Protein AF-X1C5G9-F1 (afdb_monomer_lite)

pLDDT: mean 77.94, std 16.46, range [38.28, 93.38]

Sequence (90 aa):
EDLLNPNKIDFIRRCTKKEDALEILDYLLKRNELNFQDYNALKNRLKEEGGLKKIIAECGGLKTPGYYERKFPRKINILNSDQSKNESLD

InterPro domains:
  IPR018662 Protein of unknown function DUF2095 [PF09868] (5-72)

Structure (mmCIF, N/CA/C/O backbone):
data_AF-X1C5G9-F1
#
_entry.id   AF-X1C5G9-F1
#
loop_
_atom_site.group_PDB
_atom_site.id
_atom_site.type_symbol
_atom_site.label_atom_id
_atom_site.label_alt_id
_atom_site.label_comp_id
_atom_site.label_asym_id
_atom_site.label_entity_id
_atom_site.label_seq_id
_atom_site.pdbx_PDB_ins_code
_atom_site.Cartn_x
_atom_site.Cartn_y
_atom_site.Cartn_z
_atom_site.occupancy
_atom_site.B_iso_or_equiv
_atom_site.auth_seq_id
_atom_site.auth_comp_id
_atom_site.auth_asym_id
_atom_site.auth_atom_id
_atom_site.pdbx_PDB_model_num
ATOM 1 N N . GLU A 1 1 ? 16.204 -13.100 -1.187 1.00 47.19 1 GLU A N 1
ATOM 2 C CA . GLU A 1 1 ? 15.124 -13.121 -0.176 1.00 47.19 1 GLU A CA 1
ATOM 3 C C . GLU A 1 1 ? 13.809 -12.474 -0.624 1.00 47.19 1 GLU A C 1
ATOM 5 O O . GLU A 1 1 ? 12.787 -13.121 -0.452 1.00 47.19 1 GLU A O 1
ATOM 10 N N . ASP A 1 2 ? 13.809 -11.304 -1.285 1.00 51.06 2 ASP A N 1
ATOM 11 C CA . ASP A 1 2 ? 12.600 -10.564 -1.752 1.00 51.06 2 ASP A CA 1
ATOM 12 C C . ASP A 1 2 ? 11.521 -11.354 -2.535 1.00 51.06 2 ASP A C 1
ATOM 14 O O . ASP A 1 2 ? 10.398 -10.873 -2.691 1.00 51.06 2 ASP A O 1
ATOM 18 N N . LEU A 1 3 ? 11.861 -12.501 -3.134 1.00 53.69 3 LEU A N 1
ATOM 19 C CA . LEU A 1 3 ? 10.941 -13.279 -3.973 1.00 53.69 3 LEU A CA 1
ATOM 20 C C . LEU A 1 3 ? 10.117 -14.293 -3.163 1.00 53.69 3 LEU A C 1
ATOM 22 O O . LEU A 1 3 ? 8.989 -14.583 -3.546 1.00 53.69 3 LEU A O 1
ATOM 26 N N . LEU A 1 4 ? 10.674 -14.830 -2.070 1.00 53.25 4 LEU A N 1
ATOM 27 C CA . LEU A 1 4 ? 10.011 -15.864 -1.266 1.00 53.25 4 LEU A CA 1
ATOM 28 C C . LEU A 1 4 ? 9.138 -15.269 -0.158 1.00 53.25 4 LEU A C 1
ATOM 30 O O . LEU A 1 4 ? 8.066 -15.798 0.101 1.00 53.25 4 LEU A O 1
ATOM 34 N N . ASN A 1 5 ? 9.575 -14.163 0.452 1.00 61.34 5 ASN A N 1
ATOM 35 C CA . ASN A 1 5 ? 8.860 -13.490 1.536 1.00 61.34 5 ASN A CA 1
ATOM 36 C C . ASN A 1 5 ? 8.738 -11.994 1.210 1.00 61.34 5 ASN A C 1
ATOM 38 O O . ASN A 1 5 ? 9.579 -11.207 1.654 1.00 61.34 5 ASN A O 1
ATOM 42 N N . PRO A 1 6 ? 7.752 -11.585 0.386 1.00 67.25 6 PRO A N 1
ATOM 43 C CA . PRO A 1 6 ? 7.528 -10.172 0.105 1.00 67.25 6 PRO A CA 1
ATOM 44 C C . PRO A 1 6 ? 7.228 -9.426 1.407 1.00 67.25 6 PRO A C 1
ATOM 46 O O . PRO A 1 6 ? 6.412 -9.864 2.218 1.00 67.25 6 PRO A O 1
ATOM 49 N N . ASN A 1 7 ? 7.885 -8.286 1.609 1.00 74.62 7 ASN A N 1
ATOM 50 C CA . ASN A 1 7 ? 7.663 -7.472 2.795 1.00 74.62 7 ASN A CA 1
ATOM 51 C C . ASN A 1 7 ? 6.315 -6.737 2.667 1.00 74.62 7 ASN A C 1
ATOM 53 O O . ASN A 1 7 ? 5.824 -6.502 1.562 1.00 74.62 7 ASN A O 1
ATOM 57 N N . LYS A 1 8 ? 5.731 -6.289 3.781 1.00 81.81 8 LYS A N 1
ATOM 58 C CA . LYS A 1 8 ? 4.473 -5.513 3.817 1.00 81.81 8 LYS A CA 1
ATOM 59 C C . LYS A 1 8 ? 4.451 -4.341 2.824 1.00 81.81 8 LYS A C 1
ATOM 61 O O . LYS A 1 8 ? 3.447 -4.058 2.177 1.00 81.81 8 LYS A O 1
ATOM 66 N N . ILE A 1 9 ? 5.608 -3.714 2.639 1.00 80.94 9 ILE A N 1
ATOM 67 C CA . ILE A 1 9 ? 5.835 -2.608 1.709 1.00 80.94 9 ILE A CA 1
ATOM 68 C C . ILE A 1 9 ? 5.767 -3.039 0.236 1.00 80.94 9 ILE A C 1
ATOM 70 O O . ILE A 1 9 ? 5.338 -2.254 -0.607 1.00 80.94 9 ILE A O 1
ATOM 74 N N . ASP A 1 10 ? 6.139 -4.273 -0.109 1.00 84.31 10 ASP A N 1
ATOM 75 C CA . ASP A 1 10 ? 6.093 -4.753 -1.495 1.00 84.31 10 ASP A CA 1
ATOM 76 C C . ASP A 1 10 ? 4.670 -4.838 -2.044 1.00 84.31 10 ASP A C 1
ATOM 78 O O . ASP A 1 10 ? 4.459 -4.602 -3.236 1.00 84.31 10 ASP A O 1
ATOM 82 N N . PHE A 1 11 ? 3.696 -5.109 -1.176 1.00 85.31 11 PHE A N 1
ATOM 83 C CA . PHE A 1 11 ? 2.280 -5.060 -1.523 1.00 85.31 11 PHE A CA 1
ATOM 84 C C . PHE A 1 11 ? 1.820 -3.619 -1.793 1.00 85.31 11 PHE A C 1
ATOM 86 O O . PHE A 1 11 ? 1.187 -3.348 -2.814 1.00 85.31 11 PHE A O 1
ATOM 93 N N . ILE A 1 12 ? 2.233 -2.664 -0.952 1.00 87.06 12 ILE A N 1
ATOM 94 C CA . ILE A 1 12 ? 1.932 -1.233 -1.140 1.00 87.06 12 ILE A CA 1
ATOM 95 C C . ILE A 1 12 ? 2.553 -0.710 -2.443 1.00 87.06 12 ILE A C 1
ATOM 97 O O . ILE A 1 12 ? 1.923 0.047 -3.176 1.00 87.06 12 ILE A O 1
ATOM 101 N N . ARG A 1 13 ? 3.757 -1.177 -2.798 1.00 87.94 13 ARG A N 1
ATOM 102 C CA . ARG A 1 13 ? 4.462 -0.826 -4.046 1.00 87.94 13 ARG A CA 1
ATOM 103 C C . ARG A 1 13 ? 3.797 -1.316 -5.332 1.00 87.94 13 ARG A C 1
ATOM 105 O O . ARG A 1 13 ? 4.303 -1.009 -6.413 1.00 87.94 13 ARG A O 1
ATOM 112 N N . ARG A 1 14 ? 2.705 -2.075 -5.237 1.00 85.06 14 ARG A N 1
ATOM 113 C CA . ARG A 1 14 ? 1.851 -2.468 -6.367 1.00 85.06 14 ARG A CA 1
ATOM 114 C C . ARG A 1 14 ? 0.538 -1.690 -6.427 1.00 85.06 14 ARG A C 1
ATOM 116 O O . ARG A 1 14 ? -0.156 -1.769 -7.435 1.00 85.06 14 ARG A O 1
ATOM 123 N N . CYS A 1 15 ? 0.200 -0.948 -5.379 1.00 88.88 15 CYS A N 1
ATOM 124 C CA . CYS A 1 15 ? -1.047 -0.205 -5.316 1.00 88.88 15 CYS A CA 1
ATOM 125 C C . CYS A 1 15 ? -0.960 1.054 -6.185 1.00 88.88 15 CYS A C 1
ATOM 127 O O . CYS A 1 15 ? 0.013 1.807 -6.126 1.00 88.88 15 CYS A O 1
ATOM 129 N N . THR A 1 16 ? -2.004 1.302 -6.973 1.00 86.06 16 THR A N 1
ATOM 130 C CA . THR A 1 16 ? -2.155 2.542 -7.751 1.00 86.06 16 THR A CA 1
ATOM 131 C C . THR A 1 16 ? -3.061 3.553 -7.060 1.00 86.06 16 THR A C 1
ATOM 133 O O . THR A 1 16 ? -2.949 4.752 -7.319 1.00 86.06 16 THR A O 1
ATOM 136 N N . LYS A 1 17 ? -3.947 3.080 -6.174 1.00 90.19 17 LYS A N 1
ATOM 137 C CA . LYS A 1 17 ? -4.886 3.903 -5.413 1.00 90.19 17 LYS A CA 1
ATOM 138 C C . LYS A 1 17 ? -4.594 3.823 -3.922 1.00 90.19 17 LYS A C 1
ATOM 140 O O . LYS A 1 17 ? -4.087 2.824 -3.413 1.00 90.19 17 LYS A O 1
ATOM 145 N N . LYS A 1 18 ? -4.936 4.901 -3.216 1.00 90.06 18 LYS A N 1
ATOM 146 C CA . LYS A 1 18 ? -4.819 4.974 -1.755 1.00 90.06 18 LYS A CA 1
ATOM 147 C C . LYS A 1 18 ? -5.756 3.983 -1.061 1.00 90.06 18 LYS A C 1
ATOM 149 O O . LYS A 1 18 ? -5.383 3.458 -0.019 1.00 90.06 18 LYS A O 1
ATOM 154 N N . GLU A 1 19 ? -6.940 3.732 -1.631 1.00 90.69 19 GLU A N 1
ATOM 155 C CA . GLU A 1 19 ? -7.916 2.802 -1.056 1.00 90.69 19 GLU A CA 1
ATOM 156 C C . GLU A 1 19 ? -7.351 1.377 -1.026 1.00 90.69 19 GLU A C 1
ATOM 158 O O . GLU A 1 19 ? -7.319 0.770 0.041 1.00 90.69 19 GLU A O 1
ATOM 163 N N . ASP A 1 20 ? -6.788 0.912 -2.147 1.00 91.75 20 ASP A N 1
ATOM 164 C CA . ASP A 1 20 ? -6.151 -0.407 -2.255 1.00 91.75 20 ASP A CA 1
ATOM 165 C C . ASP A 1 20 ? -5.032 -0.575 -1.211 1.00 91.75 20 ASP A C 1
ATOM 167 O O . ASP A 1 20 ? -4.942 -1.588 -0.520 1.00 91.75 20 ASP A O 1
ATOM 171 N N . ALA A 1 21 ? -4.190 0.454 -1.045 1.00 91.56 21 ALA A N 1
ATOM 172 C CA . ALA A 1 21 ? -3.105 0.427 -0.068 1.00 91.56 21 ALA A CA 1
ATOM 173 C C . ALA A 1 21 ? -3.621 0.338 1.379 1.00 91.56 21 ALA A C 1
ATOM 175 O O . ALA A 1 21 ? -3.012 -0.340 2.207 1.00 91.56 21 ALA A O 1
ATOM 176 N N . LEU A 1 22 ? -4.739 1.001 1.689 1.00 92.12 22 LEU A N 1
ATOM 177 C CA . LEU A 1 22 ? -5.372 0.925 3.005 1.00 92.12 22 LEU A CA 1
ATOM 178 C C . LEU A 1 22 ? -5.998 -0.451 3.260 1.00 92.12 22 LEU A C 1
ATOM 180 O O . LEU A 1 22 ? -5.845 -0.965 4.366 1.00 92.12 22 LEU A O 1
ATOM 184 N N . GLU A 1 23 ? -6.640 -1.062 2.262 1.00 93.38 23 GLU A N 1
ATOM 185 C CA . GLU A 1 23 ? -7.155 -2.436 2.362 1.00 93.38 23 GLU A CA 1
ATOM 186 C C . GLU A 1 23 ? -6.036 -3.444 2.627 1.00 93.38 23 GLU A C 1
ATOM 188 O O . GLU A 1 23 ? -6.163 -4.297 3.504 1.00 93.38 23 GLU A O 1
ATOM 193 N N . ILE A 1 24 ? -4.910 -3.313 1.922 1.00 91.88 24 ILE A N 1
ATOM 194 C CA . ILE A 1 24 ? -3.733 -4.165 2.126 1.00 91.88 24 ILE A CA 1
ATOM 195 C C . ILE A 1 24 ? -3.208 -4.016 3.558 1.00 91.88 24 ILE A C 1
ATOM 197 O O . ILE A 1 24 ? -2.932 -5.014 4.221 1.00 91.88 24 ILE A O 1
ATOM 201 N N . LEU A 1 25 ? -3.090 -2.785 4.066 1.00 91.31 25 LEU A N 1
ATOM 202 C CA . LEU A 1 25 ? -2.660 -2.552 5.447 1.00 91.31 25 LEU A CA 1
ATOM 203 C C . LEU A 1 25 ? -3.625 -3.161 6.469 1.00 91.31 25 LEU A C 1
ATOM 205 O O . LEU A 1 25 ? -3.173 -3.731 7.461 1.00 91.31 25 LEU A O 1
ATOM 209 N N . ASP A 1 26 ? -4.933 -3.051 6.233 1.00 92.62 26 ASP A N 1
ATOM 210 C CA . ASP A 1 26 ? -5.964 -3.629 7.097 1.00 92.62 26 ASP A CA 1
ATOM 211 C C . ASP A 1 26 ? -5.902 -5.164 7.101 1.00 92.62 26 ASP A C 1
ATOM 213 O O . ASP A 1 26 ? -5.950 -5.798 8.156 1.00 92.62 26 ASP A O 1
ATOM 217 N N . TYR A 1 27 ? -5.697 -5.765 5.927 1.00 92.81 27 TYR A N 1
ATOM 218 C CA . TYR A 1 27 ? -5.497 -7.203 5.768 1.00 92.81 27 TYR A CA 1
ATOM 219 C C . TYR A 1 27 ? -4.253 -7.705 6.518 1.00 92.81 27 TYR A C 1
ATOM 221 O O . TYR A 1 27 ? -4.322 -8.706 7.234 1.00 92.81 27 TYR A O 1
ATOM 229 N N . LEU A 1 28 ? -3.127 -6.996 6.408 1.00 91.06 28 LEU A N 1
ATOM 230 C CA . LEU A 1 28 ? -1.885 -7.353 7.102 1.00 91.06 28 LEU A CA 1
ATOM 231 C C . LEU A 1 28 ? -2.006 -7.195 8.624 1.00 91.06 28 LEU A C 1
ATOM 233 O O . LEU A 1 28 ? -1.493 -8.033 9.367 1.00 91.06 28 LEU A O 1
ATOM 237 N N . LEU A 1 29 ? -2.719 -6.164 9.092 1.00 92.06 29 LEU A N 1
ATOM 238 C CA . LEU A 1 29 ? -3.015 -5.970 10.513 1.00 92.06 29 LEU A CA 1
ATOM 239 C C . LEU A 1 29 ? -3.876 -7.119 11.058 1.00 92.06 29 LEU A C 1
ATOM 241 O O . LEU A 1 29 ? -3.543 -7.696 12.089 1.00 92.06 29 LEU A O 1
ATOM 245 N N . LYS A 1 30 ? -4.937 -7.512 10.338 1.00 92.88 30 LYS A N 1
ATOM 246 C CA . LYS A 1 30 ? -5.805 -8.647 10.708 1.00 92.88 30 LYS A CA 1
ATOM 247 C C . LYS A 1 30 ? -5.051 -9.973 10.807 1.00 92.88 30 LYS A C 1
ATOM 249 O O . LYS A 1 30 ? -5.428 -10.8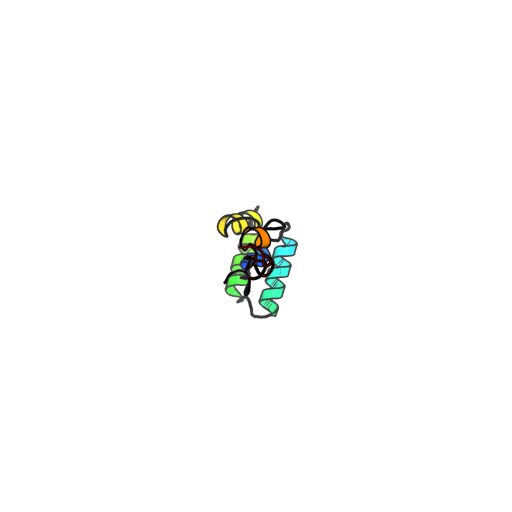30 11.599 1.00 92.88 30 LYS A O 1
ATOM 254 N N . ARG A 1 31 ? -3.991 -10.146 10.014 1.00 91.00 31 ARG A N 1
ATOM 255 C CA . ARG A 1 31 ? -3.132 -11.341 10.033 1.00 91.00 31 ARG A CA 1
ATOM 256 C C . ARG A 1 31 ? -1.993 -11.265 11.053 1.00 91.00 31 ARG A C 1
ATOM 258 O O . ARG A 1 31 ? -1.198 -12.195 11.111 1.00 91.00 31 ARG A O 1
ATOM 265 N N . ASN A 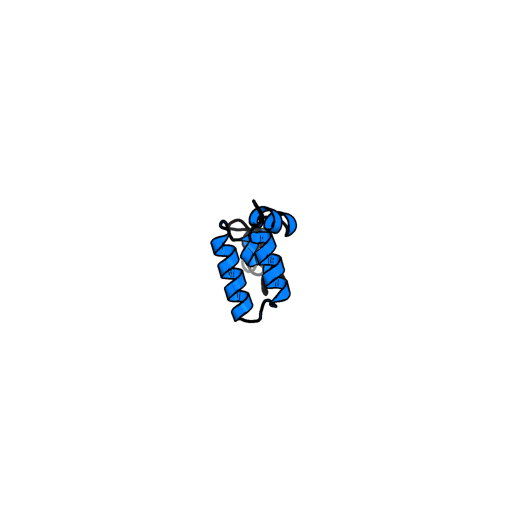1 32 ? -1.908 -10.193 11.850 1.00 89.00 32 ASN A N 1
ATOM 266 C CA . ASN A 1 32 ? -0.782 -9.903 12.747 1.00 89.00 32 ASN A CA 1
ATOM 267 C C . ASN A 1 32 ? 0.587 -9.857 12.030 1.00 89.00 32 ASN A C 1
ATOM 269 O O . ASN A 1 32 ? 1.629 -9.985 12.668 1.00 89.00 32 ASN A O 1
ATOM 273 N N . GLU A 1 33 ? 0.605 -9.630 10.712 1.00 87.44 33 GLU A N 1
ATOM 274 C CA . GLU A 1 33 ? 1.836 -9.410 9.929 1.00 87.44 33 GLU A CA 1
ATOM 275 C C . GLU A 1 33 ? 2.299 -7.941 10.004 1.00 87.44 33 GLU A C 1
ATOM 277 O O . GLU A 1 33 ? 3.407 -7.583 9.595 1.00 87.44 33 GLU A O 1
ATOM 282 N N . LEU A 1 34 ? 1.449 -7.073 10.554 1.00 87.31 34 LEU A N 1
ATOM 283 C CA . LEU A 1 34 ? 1.703 -5.661 10.793 1.00 87.31 34 LEU A CA 1
ATOM 284 C C . LEU A 1 34 ? 1.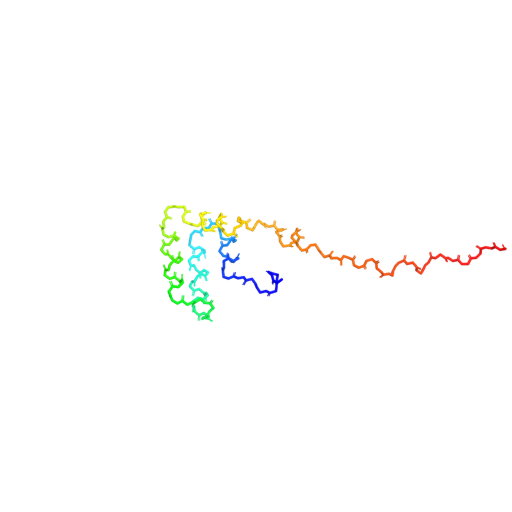256 -5.309 12.213 1.00 87.31 34 LEU A C 1
ATOM 286 O O . LEU A 1 34 ? 0.134 -5.619 12.603 1.00 87.31 34 LEU A O 1
ATOM 290 N N . ASN A 1 35 ? 2.117 -4.644 12.984 1.00 90.69 35 ASN A N 1
ATOM 291 C CA . ASN A 1 35 ? 1.740 -4.167 14.312 1.00 90.69 35 ASN A CA 1
ATOM 292 C C . ASN A 1 35 ? 0.858 -2.900 14.207 1.00 90.69 35 ASN A C 1
ATOM 294 O O . ASN A 1 35 ? 0.878 -2.178 13.206 1.00 90.69 35 ASN A O 1
ATOM 298 N N . PHE A 1 36 ? 0.104 -2.601 15.264 1.00 90.56 36 PHE A N 1
ATOM 299 C CA . PHE A 1 36 ? -0.827 -1.468 15.276 1.00 90.56 36 PHE A CA 1
ATOM 300 C C . PHE A 1 36 ? -0.138 -0.091 15.177 1.00 90.56 36 PHE A C 1
ATOM 302 O O . PHE A 1 36 ? -0.696 0.849 14.606 1.00 90.56 36 PHE A O 1
ATOM 309 N N . GLN A 1 37 ? 1.082 0.040 15.703 1.00 91.94 37 GLN A N 1
ATOM 310 C CA . GLN A 1 37 ? 1.862 1.279 15.658 1.00 91.94 37 GLN A CA 1
ATOM 311 C C . GLN A 1 37 ? 2.327 1.595 14.225 1.00 91.94 37 GLN A C 1
ATOM 313 O O . GLN A 1 37 ? 2.090 2.698 13.730 1.00 91.94 37 GLN A O 1
ATOM 318 N N . ASP A 1 38 ? 2.906 0.613 13.534 1.00 88.75 38 ASP A N 1
ATOM 319 C CA . ASP A 1 38 ? 3.311 0.669 12.130 1.00 88.75 38 ASP A CA 1
ATOM 320 C C . ASP A 1 38 ? 2.101 0.932 11.230 1.00 88.75 38 ASP A C 1
ATOM 322 O O . ASP A 1 38 ? 2.173 1.762 10.323 1.00 88.75 38 ASP A O 1
ATOM 326 N N . TYR A 1 39 ? 0.972 0.263 11.498 1.00 91.06 39 TYR A N 1
ATOM 327 C CA . TYR A 1 39 ? -0.281 0.492 10.781 1.00 91.06 39 TYR A CA 1
ATOM 328 C C . TYR A 1 39 ? -0.714 1.956 10.866 1.00 91.06 39 TYR A C 1
ATOM 330 O O . TYR A 1 39 ? -0.970 2.577 9.835 1.00 91.06 39 TYR A O 1
ATOM 338 N N . ASN A 1 40 ? -0.755 2.536 12.068 1.00 92.62 40 ASN A N 1
ATOM 339 C CA . ASN A 1 40 ? -1.166 3.929 12.234 1.00 92.62 40 ASN A CA 1
ATOM 340 C C . ASN A 1 40 ? -0.182 4.906 11.586 1.00 92.62 40 ASN A C 1
ATOM 342 O O . ASN A 1 40 ? -0.615 5.866 10.946 1.00 92.62 40 ASN A O 1
ATOM 346 N N . ALA A 1 41 ? 1.125 4.652 11.688 1.00 91.88 41 ALA A N 1
ATOM 347 C CA . ALA A 1 41 ? 2.139 5.471 11.031 1.00 91.88 41 ALA A CA 1
ATOM 348 C C . ALA A 1 41 ? 1.971 5.464 9.499 1.00 91.88 41 ALA A C 1
ATOM 350 O O . ALA A 1 41 ? 1.930 6.525 8.872 1.00 91.88 41 ALA A O 1
ATOM 351 N N . LEU A 1 42 ? 1.804 4.281 8.898 1.00 89.94 42 LEU A N 1
ATOM 352 C CA . LEU A 1 42 ? 1.602 4.126 7.454 1.00 89.94 42 LEU A CA 1
ATOM 353 C C . LEU A 1 42 ? 0.263 4.712 6.998 1.00 89.94 42 LEU A C 1
ATOM 355 O O . LEU A 1 42 ? 0.206 5.404 5.983 1.00 89.94 42 LEU A O 1
ATOM 359 N N . LYS A 1 43 ? -0.806 4.501 7.770 1.00 91.62 43 LYS A N 1
ATOM 360 C CA . LYS A 1 43 ? -2.135 5.061 7.502 1.00 91.62 43 LYS A CA 1
ATOM 361 C C . LYS A 1 43 ? -2.120 6.585 7.504 1.00 91.62 43 LYS A C 1
ATOM 363 O O . LYS A 1 43 ? -2.746 7.192 6.641 1.00 91.62 43 LYS A O 1
ATOM 368 N N . ASN A 1 44 ? -1.407 7.205 8.442 1.00 91.94 44 ASN A N 1
ATOM 369 C CA . ASN A 1 44 ? -1.274 8.659 8.488 1.00 91.94 44 ASN A CA 1
ATOM 370 C C . ASN A 1 44 ? -0.503 9.184 7.275 1.00 91.94 44 ASN A C 1
ATOM 372 O O . ASN A 1 44 ? -0.994 10.093 6.615 1.00 91.94 44 ASN A O 1
ATOM 376 N N . ARG A 1 45 ? 0.616 8.548 6.902 1.00 90.56 45 ARG A N 1
ATOM 377 C CA . ARG A 1 45 ? 1.351 8.902 5.676 1.00 90.56 45 ARG A CA 1
ATOM 378 C C . ARG A 1 45 ? 0.499 8.741 4.414 1.00 90.56 45 ARG A C 1
ATOM 380 O O . ARG A 1 45 ? 0.554 9.586 3.535 1.00 90.56 45 ARG A O 1
ATOM 387 N N . LEU A 1 46 ? -0.320 7.691 4.315 1.00 89.81 46 LEU A N 1
ATOM 388 C CA . LEU A 1 46 ? -1.211 7.473 3.164 1.00 89.81 46 LEU A CA 1
ATOM 389 C C . LEU A 1 46 ? -2.346 8.501 3.052 1.00 89.81 46 LEU A C 1
ATOM 391 O O . LEU A 1 46 ? -2.862 8.701 1.953 1.00 89.81 46 LEU A O 1
ATOM 395 N N . LYS A 1 47 ? -2.749 9.130 4.163 1.00 88.38 47 LYS A N 1
ATOM 396 C CA . LYS A 1 47 ? -3.758 10.201 4.167 1.00 88.38 47 LYS A CA 1
ATOM 397 C C . LYS A 1 47 ? -3.215 11.527 3.636 1.00 88.38 47 LYS A C 1
ATOM 399 O O . LYS A 1 47 ? -4.012 12.351 3.196 1.00 88.38 47 LYS A O 1
ATOM 404 N N . GLU A 1 48 ? -1.903 11.740 3.687 1.00 90.56 48 GLU A N 1
ATOM 405 C CA . GLU A 1 48 ? -1.275 12.946 3.150 1.00 90.56 48 GLU A CA 1
ATOM 406 C C . GLU A 1 48 ? -1.380 13.003 1.621 1.00 90.56 48 GLU A C 1
ATOM 408 O O . GLU A 1 48 ? -1.435 11.981 0.926 1.00 90.56 48 GLU A O 1
ATOM 413 N N . GLU A 1 49 ? -1.360 14.217 1.071 1.00 86.81 49 GLU A N 1
ATOM 414 C CA . GLU A 1 49 ? -1.411 14.408 -0.374 1.00 86.81 49 GLU A CA 1
ATOM 415 C C . GLU A 1 49 ? -0.188 13.770 -1.054 1.00 86.81 49 GLU A C 1
ATOM 417 O O . GLU A 1 49 ? 0.972 14.057 -0.737 1.00 86.81 49 GLU A O 1
ATOM 422 N N . GLY A 1 50 ? -0.453 12.837 -1.973 1.00 85.81 50 GLY A N 1
ATOM 423 C CA . GLY A 1 50 ? 0.593 12.071 -2.650 1.00 85.81 50 GLY A CA 1
ATOM 424 C C . GLY A 1 50 ? 1.344 11.083 -1.750 1.00 85.81 50 GLY A C 1
ATOM 425 O O . GLY A 1 50 ? 2.361 10.545 -2.188 1.00 85.81 50 GLY A O 1
ATOM 426 N N . GLY A 1 51 ? 0.856 10.803 -0.537 1.00 88.25 51 GLY A N 1
ATOM 427 C CA . GLY A 1 51 ? 1.502 9.917 0.433 1.00 88.25 51 GLY A CA 1
ATOM 428 C C . GLY A 1 51 ? 1.865 8.545 -0.133 1.00 88.25 51 GLY A C 1
ATOM 429 O O . GLY A 1 51 ? 2.996 8.089 0.014 1.00 88.25 51 GLY A O 1
ATOM 430 N N . LEU A 1 52 ? 0.951 7.930 -0.893 1.00 88.25 52 LEU A N 1
ATOM 431 C CA . LEU A 1 52 ? 1.217 6.667 -1.589 1.00 88.25 52 LEU A CA 1
ATOM 432 C C . LEU A 1 52 ? 2.419 6.775 -2.541 1.00 88.25 52 LEU A C 1
ATOM 434 O O . LEU A 1 52 ? 3.313 5.936 -2.499 1.00 88.25 52 LEU A O 1
ATOM 438 N N . LYS A 1 53 ? 2.478 7.826 -3.368 1.00 87.69 53 LYS A N 1
ATOM 439 C CA . LYS A 1 53 ? 3.592 8.033 -4.308 1.00 87.69 53 LYS A CA 1
ATOM 440 C C . LYS A 1 53 ? 4.915 8.245 -3.570 1.00 87.69 53 LYS A C 1
ATOM 442 O O . LYS A 1 53 ? 5.923 7.697 -4.002 1.00 87.69 53 LYS A O 1
ATOM 447 N N . LYS A 1 54 ? 4.903 8.989 -2.457 1.00 89.56 54 LYS A N 1
ATOM 448 C CA . LYS A 1 54 ? 6.087 9.218 -1.610 1.00 89.56 54 LYS A CA 1
ATOM 449 C C . LYS A 1 54 ? 6.605 7.915 -1.006 1.00 89.56 54 LYS A C 1
ATOM 451 O O . LYS A 1 54 ? 7.771 7.594 -1.195 1.00 89.56 54 LYS A O 1
ATOM 456 N N . ILE A 1 55 ? 5.728 7.117 -0.391 1.00 88.00 55 ILE A N 1
ATOM 457 C CA . ILE A 1 55 ? 6.084 5.806 0.178 1.00 88.00 55 ILE A CA 1
ATOM 458 C C . ILE A 1 55 ? 6.681 4.897 -0.902 1.00 88.00 55 ILE A C 1
ATOM 460 O O . ILE A 1 55 ? 7.718 4.271 -0.698 1.00 88.00 55 ILE A O 1
ATOM 464 N N . ILE A 1 56 ? 6.049 4.843 -2.077 1.00 87.69 56 ILE A N 1
ATOM 465 C CA . ILE A 1 56 ? 6.538 4.036 -3.196 1.00 87.69 56 ILE A CA 1
ATOM 466 C C . ILE A 1 56 ? 7.923 4.511 -3.648 1.00 87.69 56 ILE A C 1
ATOM 468 O O . ILE A 1 56 ? 8.796 3.676 -3.876 1.00 87.69 56 ILE A O 1
ATOM 472 N N . ALA A 1 57 ? 8.138 5.823 -3.770 1.00 85.81 57 ALA A N 1
ATOM 473 C CA . ALA A 1 57 ? 9.420 6.396 -4.171 1.00 85.81 57 ALA A CA 1
ATOM 474 C C . ALA A 1 57 ? 10.528 6.118 -3.140 1.00 85.81 57 ALA A C 1
ATOM 476 O O . ALA A 1 57 ? 11.604 5.664 -3.522 1.00 85.81 57 ALA A O 1
ATOM 477 N N . GLU A 1 58 ? 10.242 6.299 -1.848 1.00 84.56 58 GLU A N 1
ATOM 478 C CA . GLU A 1 58 ? 11.166 6.012 -0.740 1.00 84.56 58 GLU A CA 1
ATOM 479 C C . GLU A 1 58 ? 11.557 4.528 -0.686 1.00 84.56 58 GLU A C 1
ATOM 481 O O . GLU A 1 58 ? 12.710 4.189 -0.437 1.00 84.56 58 GLU A O 1
ATOM 486 N N . CYS A 1 59 ? 10.619 3.623 -0.972 1.00 82.25 59 CYS A N 1
ATOM 487 C CA . CYS A 1 59 ? 10.847 2.179 -0.909 1.00 82.25 59 CYS A CA 1
ATOM 488 C C . CYS A 1 59 ? 11.384 1.558 -2.214 1.00 82.25 59 CYS A C 1
ATOM 490 O O . CYS A 1 59 ? 11.299 0.341 -2.408 1.00 82.25 59 CYS A O 1
ATOM 492 N N . GLY A 1 60 ? 11.949 2.368 -3.115 1.00 79.69 60 GLY A N 1
ATOM 493 C CA . GLY A 1 60 ? 12.627 1.893 -4.327 1.00 79.69 60 GLY A CA 1
ATOM 494 C C . GLY A 1 60 ? 11.746 1.816 -5.577 1.00 79.69 60 GLY A C 1
ATOM 495 O O . GLY A 1 60 ? 12.026 1.032 -6.485 1.00 79.69 60 GLY A O 1
ATOM 496 N N . GLY A 1 61 ? 10.663 2.589 -5.627 1.00 83.31 61 GLY A N 1
ATOM 497 C CA . GLY A 1 61 ? 9.822 2.782 -6.809 1.00 83.31 61 GLY A CA 1
ATOM 498 C C . GLY A 1 61 ? 8.721 1.737 -7.009 1.00 83.31 61 GLY A C 1
ATOM 499 O O . GLY A 1 61 ? 8.671 0.700 -6.336 1.00 83.31 61 GLY A O 1
ATOM 500 N N . LEU A 1 62 ? 7.823 2.025 -7.960 1.00 81.31 62 LEU A N 1
ATOM 501 C CA . LEU A 1 62 ? 6.662 1.195 -8.293 1.00 81.31 62 LEU A CA 1
ATOM 502 C C . LEU A 1 62 ? 7.107 -0.132 -8.917 1.00 81.31 62 LEU A C 1
ATOM 504 O O . LEU A 1 62 ? 7.858 -0.152 -9.898 1.00 81.31 62 LEU A O 1
ATOM 508 N N . LYS A 1 63 ? 6.593 -1.250 -8.398 1.00 80.06 63 LYS A N 1
ATOM 509 C CA . LYS A 1 63 ? 6.799 -2.561 -9.022 1.00 80.06 63 LYS A CA 1
ATOM 510 C C . LYS A 1 63 ? 5.837 -2.718 -10.192 1.00 80.06 63 LYS A C 1
ATOM 512 O O . LYS A 1 63 ? 4.716 -3.192 -10.033 1.00 80.06 63 LYS A O 1
ATOM 517 N N . THR A 1 64 ? 6.292 -2.304 -11.368 1.00 81.94 64 THR A N 1
ATOM 518 C CA . THR A 1 64 ? 5.550 -2.476 -12.623 1.00 81.94 64 THR A CA 1
ATOM 519 C C . THR A 1 64 ? 5.362 -3.960 -12.968 1.00 81.94 64 THR A C 1
ATOM 521 O O . THR A 1 64 ? 6.134 -4.805 -12.496 1.00 81.94 64 THR A O 1
ATOM 524 N N . PRO A 1 65 ? 4.355 -4.311 -13.790 1.00 80.88 65 PRO A N 1
ATOM 525 C CA . PRO A 1 65 ? 4.230 -5.663 -14.330 1.00 80.88 65 PRO A CA 1
ATOM 526 C C . PRO A 1 65 ? 5.570 -6.150 -14.911 1.00 80.88 65 PRO A C 1
ATOM 528 O O . PRO A 1 65 ? 6.330 -5.364 -15.484 1.00 80.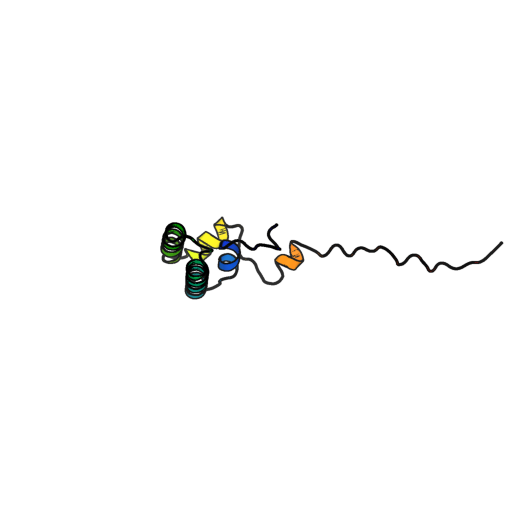88 65 PRO A O 1
ATOM 531 N N . GLY A 1 66 ? 5.922 -7.417 -14.692 1.00 79.25 66 GLY A N 1
ATOM 532 C CA . GLY A 1 66 ? 7.225 -7.947 -15.110 1.00 79.25 66 GLY A CA 1
ATOM 533 C C . GLY A 1 66 ? 8.407 -7.599 -14.186 1.00 79.25 66 GLY A C 1
ATOM 534 O O . GLY A 1 66 ? 9.559 -7.830 -14.555 1.00 79.25 66 GLY A O 1
ATOM 535 N N . TYR A 1 67 ? 8.196 -6.938 -13.034 1.00 82.31 67 TYR A N 1
ATOM 536 C CA . TYR A 1 67 ? 9.298 -6.523 -12.144 1.00 82.31 67 TYR A CA 1
ATOM 537 C C . TYR A 1 67 ? 10.106 -7.713 -11.616 1.00 82.31 67 TYR A C 1
ATOM 539 O O . TYR A 1 67 ? 11.335 -7.662 -11.601 1.00 82.31 67 TYR A O 1
ATOM 547 N N . TYR A 1 68 ? 9.436 -8.782 -11.182 1.00 76.25 68 TYR A N 1
ATOM 548 C CA . TYR A 1 68 ? 10.116 -9.930 -10.584 1.00 76.25 68 TYR A CA 1
ATOM 549 C C . TYR A 1 68 ? 10.821 -10.777 -11.642 1.00 76.25 68 TYR A C 1
ATOM 551 O O . TYR A 1 68 ? 11.938 -11.214 -11.400 1.00 76.25 68 TYR A O 1
ATOM 559 N N . GLU A 1 69 ? 10.230 -10.923 -12.826 1.00 80.50 69 GLU A N 1
ATOM 560 C CA . GLU A 1 69 ? 10.834 -11.601 -13.974 1.00 80.50 69 GLU A CA 1
ATOM 561 C C . GLU A 1 69 ? 12.113 -10.894 -14.440 1.00 80.50 69 GLU A C 1
ATOM 563 O O . GLU A 1 69 ? 13.097 -11.553 -14.767 1.00 80.50 69 GLU A O 1
ATOM 568 N N . ARG A 1 70 ? 12.128 -9.552 -14.416 1.00 81.94 70 ARG A N 1
ATOM 569 C CA . ARG A 1 70 ? 13.322 -8.750 -14.728 1.00 81.94 70 ARG A CA 1
ATOM 570 C C . ARG A 1 70 ? 14.373 -8.787 -13.622 1.00 81.94 70 ARG A C 1
ATOM 572 O O . ARG A 1 70 ? 15.560 -8.841 -13.923 1.00 81.94 70 ARG A O 1
ATOM 579 N N . LYS A 1 71 ? 13.957 -8.725 -12.352 1.00 77.12 71 LYS A N 1
ATOM 580 C CA . LYS A 1 71 ? 14.879 -8.696 -11.201 1.00 77.12 71 LYS A CA 1
ATOM 581 C C . LYS A 1 71 ? 15.478 -10.072 -10.895 1.00 77.12 71 LYS A C 1
ATOM 583 O O . LYS A 1 71 ? 16.621 -10.152 -10.458 1.00 77.12 71 LYS A O 1
ATOM 588 N N . PHE A 1 72 ? 14.721 -11.140 -11.126 1.00 75.81 72 PHE A N 1
ATOM 589 C CA . PHE A 1 72 ? 15.108 -12.525 -10.869 1.00 75.81 72 PHE A CA 1
ATOM 590 C C . PHE A 1 72 ? 14.925 -13.360 -12.141 1.00 75.81 72 PHE A C 1
ATOM 592 O O . PHE A 1 72 ? 14.028 -14.208 -12.198 1.00 75.81 72 PHE A O 1
ATOM 599 N N . PRO A 1 73 ? 15.751 -13.134 -13.180 1.00 72.50 73 PRO A N 1
ATOM 600 C CA . PRO A 1 73 ? 15.712 -13.979 -14.361 1.00 72.50 73 PRO A CA 1
ATOM 601 C C . PRO A 1 73 ? 15.987 -15.420 -13.930 1.00 72.50 73 PRO A C 1
ATOM 603 O O . PRO A 1 73 ? 16.943 -15.696 -13.197 1.00 72.50 73 PRO A O 1
ATOM 606 N N . ARG A 1 74 ? 15.135 -16.355 -14.365 1.00 71.12 74 ARG A N 1
ATOM 607 C CA . ARG A 1 74 ? 15.403 -17.781 -14.167 1.00 71.12 74 ARG A CA 1
ATOM 608 C C . ARG A 1 74 ? 16.753 -18.072 -14.815 1.00 71.12 74 ARG A C 1
ATOM 610 O O . ARG A 1 74 ? 16.886 -17.908 -16.025 1.00 71.12 74 ARG A O 1
ATOM 617 N N . LYS A 1 75 ? 17.747 -18.498 -14.028 1.00 66.19 75 LYS A N 1
ATOM 618 C CA . LYS A 1 75 ? 18.943 -19.131 -14.590 1.00 66.19 75 LYS A CA 1
ATOM 619 C C . LYS A 1 75 ? 18.452 -20.387 -15.301 1.00 66.19 75 LYS A C 1
ATOM 621 O O . LYS A 1 75 ? 18.143 -21.380 -14.648 1.00 66.19 75 LYS A O 1
ATOM 626 N N . ILE A 1 76 ? 18.291 -20.315 -16.620 1.00 62.84 76 ILE A N 1
ATOM 627 C CA . ILE A 1 76 ? 18.129 -21.512 -17.437 1.00 62.84 76 ILE A CA 1
ATOM 628 C C . ILE A 1 76 ? 19.438 -22.266 -17.257 1.00 62.84 76 ILE A C 1
ATOM 630 O O . ILE A 1 76 ? 20.490 -21.804 -17.693 1.00 62.84 76 ILE A O 1
ATOM 634 N N . ASN A 1 77 ? 19.386 -23.376 -16.528 1.00 56.97 77 ASN A N 1
ATOM 635 C CA . ASN A 1 77 ? 20.511 -24.284 -16.435 1.00 56.97 77 ASN A CA 1
ATOM 636 C C . ASN A 1 77 ? 20.591 -24.979 -17.798 1.00 56.97 77 ASN A C 1
ATOM 638 O O . ASN A 1 77 ? 19.914 -25.978 -18.029 1.00 56.97 77 ASN A O 1
ATOM 642 N N . ILE A 1 78 ? 21.338 -24.391 -18.736 1.00 55.97 78 ILE A N 1
ATOM 643 C CA . ILE A 1 78 ? 21.743 -25.062 -19.973 1.00 55.97 78 ILE A CA 1
ATOM 644 C C . ILE A 1 78 ? 22.791 -26.089 -19.544 1.00 55.97 78 ILE A C 1
ATOM 646 O O . ILE A 1 78 ? 23.991 -25.853 -19.613 1.00 55.97 78 ILE A O 1
ATOM 650 N N . LEU A 1 79 ? 22.327 -27.198 -18.987 1.00 54.19 79 LEU A N 1
ATOM 651 C CA . LEU A 1 79 ? 23.134 -28.380 -18.768 1.00 54.19 79 LEU A CA 1
ATOM 65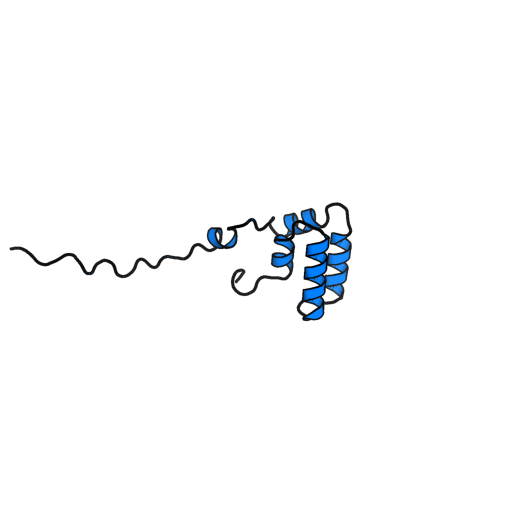2 C C . LEU A 1 79 ? 22.302 -29.548 -19.286 1.00 54.19 79 LEU A C 1
ATOM 654 O O . LEU A 1 79 ? 21.184 -29.758 -18.819 1.00 54.19 79 LEU A O 1
ATOM 658 N N . ASN A 1 80 ? 22.871 -30.265 -20.255 1.00 49.91 80 ASN A N 1
ATOM 659 C CA . ASN A 1 80 ? 22.328 -31.416 -20.988 1.00 49.91 80 ASN A CA 1
ATOM 660 C C . ASN A 1 80 ? 21.639 -31.088 -22.322 1.00 49.91 80 ASN A C 1
ATOM 662 O O . ASN A 1 80 ? 20.485 -31.432 -22.556 1.00 49.91 80 ASN A O 1
ATOM 666 N N . SER A 1 81 ? 22.397 -30.498 -23.245 1.00 46.00 81 SER A N 1
ATOM 667 C CA . SER A 1 81 ? 22.162 -30.676 -24.684 1.00 46.00 81 SER A CA 1
ATOM 668 C C . SER A 1 81 ? 23.483 -30.855 -25.444 1.00 46.00 81 SER A C 1
ATOM 670 O O . SER A 1 81 ? 23.667 -30.267 -26.501 1.00 46.00 81 SER A O 1
ATOM 672 N N . ASP A 1 82 ? 24.408 -31.645 -24.890 1.00 51.59 82 ASP A N 1
ATOM 673 C CA . ASP A 1 82 ? 25.642 -32.085 -25.571 1.00 51.59 82 ASP A CA 1
ATOM 674 C C . ASP A 1 82 ? 25.823 -33.615 -25.465 1.00 51.59 82 ASP A C 1
ATOM 676 O O . ASP A 1 82 ? 26.913 -34.149 -25.302 1.00 51.59 82 ASP A O 1
ATOM 680 N N . GLN A 1 83 ? 24.715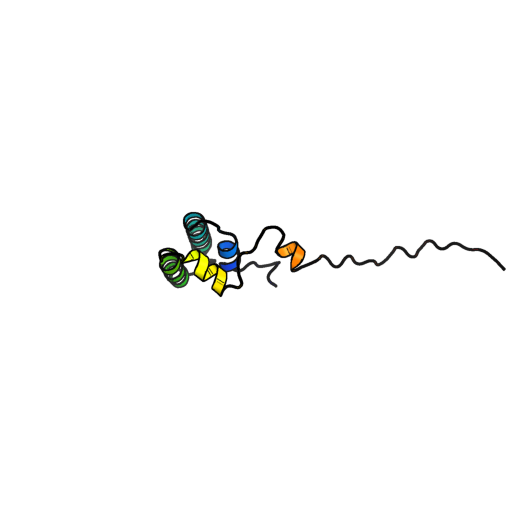 -34.357 -25.562 1.00 50.09 83 GLN A N 1
ATOM 681 C CA . GLN A 1 83 ? 24.728 -35.778 -25.927 1.00 50.09 83 GLN A CA 1
ATOM 682 C C . GLN A 1 83 ? 24.078 -35.935 -27.298 1.00 50.09 83 GLN A C 1
ATOM 684 O O . GLN A 1 83 ? 22.992 -36.487 -27.413 1.00 50.09 83 GLN A O 1
ATOM 689 N N . SER A 1 84 ? 24.693 -35.359 -28.331 1.00 45.12 84 SER A N 1
ATOM 690 C CA . SER A 1 84 ? 24.416 -35.662 -29.745 1.00 45.12 84 SER A CA 1
ATOM 691 C C . SER A 1 84 ? 25.474 -34.998 -30.633 1.00 45.12 84 SER A C 1
ATOM 693 O O . SER A 1 84 ? 25.178 -34.100 -31.417 1.00 45.12 84 SER A O 1
ATOM 695 N N . LYS A 1 85 ? 26.730 -35.440 -30.527 1.00 46.09 85 LYS A N 1
ATOM 696 C CA . LYS A 1 85 ? 27.618 -35.477 -31.693 1.00 46.09 85 LYS A CA 1
ATOM 697 C C . LYS A 1 85 ? 28.169 -36.886 -31.799 1.00 46.09 85 LYS A C 1
ATOM 699 O O . LYS A 1 85 ? 28.938 -37.340 -30.960 1.00 46.09 85 LYS A O 1
ATOM 704 N N . ASN A 1 86 ? 27.604 -37.562 -32.786 1.00 41.38 86 ASN A N 1
ATOM 705 C CA . ASN A 1 86 ? 27.809 -38.945 -33.139 1.00 41.38 86 ASN A CA 1
ATOM 706 C C . ASN A 1 86 ? 29.261 -39.222 -33.529 1.00 41.38 86 ASN A C 1
ATOM 708 O O . ASN A 1 86 ? 29.973 -38.344 -34.015 1.00 41.38 86 ASN A O 1
ATOM 712 N N . GLU A 1 87 ? 29.602 -40.490 -33.328 1.00 46.12 87 GLU A N 1
ATOM 713 C CA . GLU A 1 87 ? 30.572 -41.308 -34.048 1.00 46.12 87 GLU A CA 1
ATOM 714 C C . GLU A 1 87 ? 30.881 -40.878 -35.494 1.00 46.12 87 GLU A C 1
ATOM 716 O O . GLU A 1 87 ? 30.007 -40.369 -36.201 1.00 46.12 87 GLU A O 1
ATOM 721 N N . SER A 1 88 ? 32.076 -41.300 -35.943 1.00 40.16 88 SER A N 1
ATOM 722 C CA . SER A 1 88 ? 32.659 -41.285 -37.306 1.00 40.16 88 SER A CA 1
ATOM 723 C C . SER A 1 88 ? 33.675 -40.150 -37.515 1.00 40.16 88 SER A C 1
ATOM 725 O O . SER A 1 88 ? 33.350 -38.996 -37.272 1.00 40.16 88 SER A O 1
ATOM 727 N N . LEU A 1 89 ? 34.907 -40.361 -37.990 1.00 39.78 89 LEU A N 1
ATOM 728 C CA . LEU A 1 89 ? 35.510 -41.487 -38.709 1.00 39.78 89 LEU A CA 1
ATOM 729 C C . LEU A 1 89 ? 37.053 -41.297 -38.711 1.00 39.78 89 LEU A C 1
ATOM 731 O O . LEU A 1 89 ? 37.492 -40.148 -38.768 1.00 39.78 89 LEU A O 1
ATOM 735 N N . ASP A 1 90 ? 37.781 -42.419 -38.736 1.00 38.28 90 ASP A N 1
ATOM 736 C CA . ASP A 1 90 ? 39.220 -42.638 -39.040 1.00 38.28 90 ASP A CA 1
ATOM 737 C C . ASP A 1 90 ? 40.314 -42.100 -38.090 1.00 38.28 90 ASP A C 1
ATOM 739 O O . ASP A 1 90 ? 40.639 -40.891 -38.106 1.00 38.28 90 ASP A O 1
#

Organism: NCBI:txid412755

Foldseek 3Di:
DCPPDPQLLLQLLADPDLVSNLVSLVVCVVVVVDDPVRSVVLNVLSPDDCSSVVSQVVVPHHCDPCNCCVVPPPPPPPDPPPPDDDDDDD

Secondary structure (DSSP, 8-state):
-TTTS--HHHHHTT-SSHHHHHHHHHHHHHTTSS-HHHHHHHHHHHHSTTHHHHHHHHTTS---TTHHHHHS-------S----------

Radius of gyration: 21.92 Å; chains: 1; bounding box: 47×57×55 Å